Protein AF-A0A7K1EZ91-F1 (afdb_monomer)

Solvent-accessible surface area (backbone atoms only — not comparable to full-atom values): 9394 Å² total; per-residue (Å²): 130,84,80,76,49,51,68,55,44,26,51,48,21,54,74,70,72,42,84,67,70,46,61,84,44,75,70,50,48,49,50,52,58,22,63,67,41,51,75,70,77,60,71,46,48,72,48,92,69,78,52,45,63,21,48,22,42,26,52,49,38,48,53,39,29,35,74,68,34,72,31,75,74,75,75,18,60,35,41,71,48,36,29,51,26,44,26,52,50,24,56,75,73,72,48,84,66,78,31,52,46,35,69,72,51,44,54,52,49,59,60,48,48,78,73,52,81,82,48,57,57,60,60,54,51,50,52,51,53,53,67,69,53,64,76,86,58,71,92,57,84,80,80,80,75,84,70,59,94,61,99,61,79,74,85,81,84,131

Structure (mmCIF, N/CA/C/O backbone):
data_AF-A0A7K1EZ91-F1
#
_entry.id   AF-A0A7K1EZ91-F1
#
loop_
_atom_site.group_PDB
_atom_site.id
_atom_site.type_symbol
_atom_site.label_atom_id
_atom_site.label_alt_id
_atom_site.label_comp_id
_atom_site.label_asym_id
_atom_site.label_entity_id
_atom_site.label_seq_id
_atom_site.pdbx_PDB_ins_code
_atom_site.Cartn_x
_atom_site.Cartn_y
_atom_site.Cartn_z
_atom_site.occupancy
_atom_site.B_iso_or_equiv
_atom_site.auth_seq_id
_atom_site.auth_comp_id
_atom_site.auth_asym_id
_atom_site.auth_atom_id
_atom_site.pdbx_PDB_model_num
ATOM 1 N N . MET A 1 1 ? 9.173 16.761 -20.485 1.00 40.03 1 MET A N 1
ATOM 2 C CA . MET A 1 1 ? 9.371 15.405 -19.932 1.00 40.03 1 MET A CA 1
ATOM 3 C C . MET A 1 1 ? 10.860 15.152 -19.961 1.00 40.03 1 MET A C 1
ATOM 5 O O . MET A 1 1 ? 11.440 15.304 -21.023 1.00 40.03 1 MET A O 1
ATOM 9 N N . LYS A 1 2 ? 11.495 14.934 -18.808 1.00 48.22 2 LYS A N 1
ATOM 10 C CA . LYS A 1 2 ? 12.929 14.639 -18.753 1.00 48.22 2 LYS A CA 1
ATOM 11 C C . LYS A 1 2 ? 13.079 13.191 -19.218 1.00 48.22 2 LYS A C 1
ATOM 13 O O . LYS A 1 2 ? 12.519 12.312 -18.570 1.00 48.22 2 LYS A O 1
ATOM 18 N N . GLU A 1 3 ? 13.693 12.972 -20.375 1.00 56.09 3 GLU A N 1
ATOM 19 C CA . GLU A 1 3 ? 14.023 11.621 -20.829 1.00 56.09 3 GLU A CA 1
ATOM 20 C C . GLU A 1 3 ? 14.981 11.024 -19.790 1.00 56.09 3 GLU A C 1
ATOM 22 O O . GLU A 1 3 ? 16.012 11.625 -19.487 1.00 56.09 3 GLU A O 1
ATOM 27 N N . LEU A 1 4 ? 14.573 9.928 -19.143 1.00 66.25 4 LEU A N 1
ATOM 28 C CA . LEU A 1 4 ? 15.418 9.199 -18.196 1.00 66.25 4 LEU A CA 1
ATOM 29 C C . LEU A 1 4 ? 16.626 8.671 -18.973 1.00 66.25 4 LEU A C 1
ATOM 31 O O . LEU A 1 4 ? 16.445 8.051 -20.022 1.00 66.25 4 LEU A O 1
ATOM 35 N N . SER A 1 5 ? 17.839 8.926 -18.481 1.00 76.69 5 SER A N 1
ATOM 36 C CA . SER A 1 5 ? 19.054 8.425 -19.135 1.00 76.69 5 SER A CA 1
ATOM 37 C C . SER A 1 5 ? 19.071 6.892 -19.130 1.00 76.69 5 SER A C 1
ATOM 39 O O . SER A 1 5 ? 18.524 6.256 -18.226 1.00 76.69 5 SER A O 1
ATOM 41 N N . GLU A 1 6 ? 19.747 6.279 -20.101 1.00 72.00 6 GLU A N 1
ATOM 42 C CA . GLU A 1 6 ? 19.933 4.824 -20.163 1.00 72.00 6 GLU A CA 1
ATOM 43 C C . GLU A 1 6 ? 20.545 4.273 -18.860 1.00 72.00 6 GLU A C 1
ATOM 45 O O . GLU A 1 6 ? 20.140 3.222 -18.363 1.00 72.00 6 GLU A O 1
ATOM 50 N N . GLU A 1 7 ? 21.459 5.024 -18.242 1.00 75.00 7 GLU A N 1
ATOM 51 C CA . GLU A 1 7 ? 22.064 4.690 -16.947 1.00 75.00 7 GLU A CA 1
ATOM 52 C C . GLU A 1 7 ? 21.048 4.706 -15.793 1.00 75.00 7 GLU A C 1
ATOM 54 O O . GLU A 1 7 ? 21.096 3.851 -14.901 1.00 75.00 7 GLU A O 1
ATOM 59 N N . GLU A 1 8 ? 20.089 5.635 -15.821 1.00 76.62 8 GLU A N 1
ATOM 60 C CA . GLU A 1 8 ? 19.012 5.719 -14.829 1.00 76.62 8 GLU A CA 1
ATOM 61 C C . GLU A 1 8 ? 18.031 4.554 -14.998 1.00 76.62 8 GLU A C 1
ATOM 63 O O . GLU A 1 8 ? 17.611 3.948 -14.011 1.00 76.62 8 GLU A O 1
ATOM 68 N N . ILE A 1 9 ? 17.722 4.181 -16.246 1.00 76.38 9 ILE A N 1
ATOM 69 C CA . ILE A 1 9 ? 16.867 3.031 -16.565 1.00 76.38 9 ILE A CA 1
ATOM 70 C C . ILE A 1 9 ? 17.534 1.733 -16.108 1.00 76.38 9 ILE A C 1
ATOM 72 O O . ILE A 1 9 ? 16.879 0.902 -15.476 1.00 76.38 9 ILE A O 1
ATOM 76 N N . ARG A 1 10 ? 18.839 1.564 -16.361 1.00 76.56 10 ARG A N 1
ATOM 77 C CA . ARG A 1 10 ? 19.592 0.383 -15.913 1.00 76.56 10 ARG A CA 1
ATOM 78 C C . ARG A 1 10 ? 19.641 0.286 -14.391 1.00 76.56 10 ARG A C 1
ATOM 80 O O . ARG A 1 10 ? 19.361 -0.779 -13.845 1.00 76.56 10 ARG A O 1
ATOM 87 N N . SER A 1 11 ? 19.922 1.396 -13.711 1.00 78.81 11 SER A N 1
ATOM 88 C CA . SER A 1 11 ? 19.953 1.453 -12.243 1.00 78.81 11 SER A CA 1
ATOM 89 C C . SER A 1 11 ? 18.583 1.137 -11.636 1.00 78.81 11 SER A C 1
ATOM 91 O O . SER A 1 11 ? 18.482 0.405 -10.650 1.00 78.81 11 SER A O 1
ATOM 93 N N . PHE A 1 12 ? 17.508 1.633 -12.252 1.00 79.44 12 PHE A N 1
ATOM 94 C CA . PHE A 1 12 ? 16.141 1.335 -11.840 1.00 79.44 12 PHE A CA 1
ATOM 95 C C . PHE A 1 12 ? 15.780 -0.138 -12.061 1.00 79.44 12 PHE A C 1
ATOM 97 O O . PHE A 1 12 ? 15.257 -0.786 -11.155 1.00 79.44 12 PHE A O 1
ATOM 104 N N . GLN A 1 13 ? 16.097 -0.686 -13.238 1.00 80.88 13 GLN A N 1
ATOM 105 C CA . GLN A 1 13 ? 15.883 -2.101 -13.544 1.00 80.88 13 GLN A CA 1
ATOM 106 C C . GLN A 1 13 ? 16.628 -2.993 -12.546 1.00 80.88 13 GLN A C 1
ATOM 108 O O . GLN A 1 13 ? 16.021 -3.902 -11.986 1.00 80.88 13 GLN A O 1
ATOM 113 N N . GLN A 1 14 ? 17.891 -2.680 -12.243 1.00 79.25 14 GLN A N 1
ATOM 114 C CA . GLN A 1 14 ? 18.696 -3.411 -11.265 1.00 79.25 14 GLN A CA 1
ATOM 115 C C . GLN A 1 14 ? 18.090 -3.340 -9.857 1.00 79.25 14 GLN A C 1
ATOM 117 O O . GLN A 1 14 ? 17.938 -4.368 -9.201 1.00 79.25 14 GLN A O 1
ATOM 122 N N . SER A 1 15 ? 17.690 -2.145 -9.412 1.00 75.69 15 SER A N 1
ATOM 123 C CA . SER A 1 15 ? 17.063 -1.921 -8.101 1.00 75.69 15 SER A CA 1
ATOM 124 C C . SER A 1 15 ? 15.748 -2.690 -7.936 1.00 75.69 15 SER A C 1
ATOM 126 O O . SER A 1 15 ? 15.463 -3.245 -6.877 1.00 75.69 15 SER A O 1
ATOM 128 N N . ARG A 1 16 ? 14.951 -2.773 -9.006 1.00 73.81 16 ARG A N 1
ATOM 129 C CA . ARG A 1 16 ? 13.655 -3.466 -9.012 1.00 73.81 16 ARG A CA 1
ATOM 130 C C . ARG A 1 16 ? 13.753 -4.95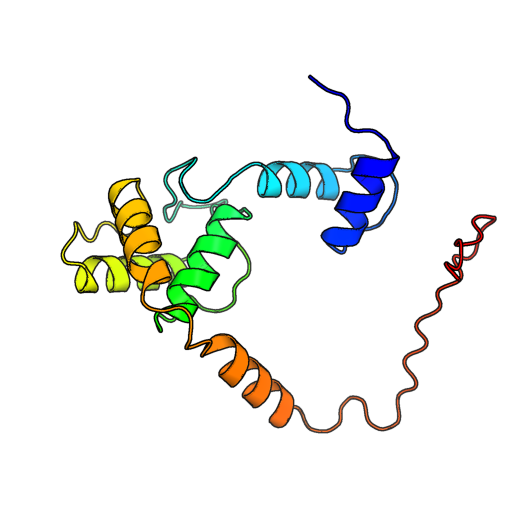9 -9.335 1.00 73.81 16 ARG A C 1
ATOM 132 O O . ARG A 1 16 ? 12.719 -5.618 -9.396 1.00 73.81 16 ARG A O 1
ATOM 139 N N . GLY A 1 17 ? 14.958 -5.494 -9.554 1.00 74.56 17 GLY A N 1
ATOM 140 C CA . GLY A 1 17 ? 15.166 -6.894 -9.940 1.00 74.56 17 GLY A CA 1
ATOM 141 C C . GLY A 1 17 ? 14.613 -7.241 -11.327 1.00 74.56 17 GLY A C 1
ATOM 142 O O . GLY A 1 17 ? 14.291 -8.396 -11.598 1.00 74.56 17 GLY A O 1
ATOM 143 N N . LEU A 1 18 ? 14.462 -6.240 -12.197 1.00 79.12 18 LEU A N 1
ATOM 144 C CA . LEU A 1 18 ? 14.058 -6.409 -13.587 1.00 79.12 18 LEU A CA 1
ATOM 145 C C . LEU A 1 18 ? 15.275 -6.693 -14.466 1.00 79.12 18 LEU A C 1
ATOM 147 O O . LEU A 1 18 ? 16.411 -6.369 -14.124 1.00 79.12 18 LEU A O 1
ATOM 151 N N . THR A 1 19 ? 15.028 -7.244 -15.653 1.00 73.94 19 THR A N 1
ATOM 152 C CA . THR A 1 19 ? 16.076 -7.419 -16.660 1.00 73.94 19 THR A CA 1
ATOM 153 C C . THR A 1 19 ? 16.677 -6.063 -17.034 1.00 73.94 19 THR A C 1
ATOM 155 O O . THR A 1 19 ? 15.982 -5.196 -17.571 1.00 73.94 19 THR A O 1
ATOM 158 N N . VAL A 1 20 ? 17.971 -5.894 -16.748 1.00 80.19 20 VAL A N 1
ATOM 159 C CA . VAL A 1 20 ? 18.741 -4.670 -17.007 1.00 80.19 20 VAL A CA 1
ATOM 160 C C . VAL A 1 20 ? 19.063 -4.585 -18.499 1.00 80.19 20 VAL A C 1
ATOM 162 O O . VAL A 1 20 ? 20.122 -5.004 -18.954 1.00 80.19 20 VAL A O 1
ATOM 165 N N . THR A 1 21 ? 18.104 -4.099 -19.278 1.00 76.62 21 THR A N 1
ATOM 166 C CA . THR A 1 21 ? 18.220 -3.938 -20.735 1.00 76.62 21 THR A CA 1
ATOM 167 C C . THR A 1 21 ? 18.626 -2.521 -21.137 1.00 76.62 21 THR A C 1
ATOM 169 O O . THR A 1 21 ? 19.024 -2.309 -22.276 1.00 76.62 21 THR A O 1
ATOM 172 N N . GLY A 1 22 ? 18.486 -1.537 -20.238 1.00 73.75 22 GLY A N 1
ATOM 173 C CA . GLY A 1 22 ? 18.635 -0.111 -20.559 1.00 73.75 22 GLY A CA 1
ATOM 174 C C . GLY A 1 22 ? 17.500 0.461 -21.414 1.00 73.75 22 GLY A C 1
ATOM 175 O O . GLY A 1 22 ? 17.479 1.654 -21.682 1.00 73.75 22 GLY A O 1
ATOM 176 N N . SER A 1 23 ? 16.524 -0.366 -21.798 1.00 76.44 23 SER A N 1
ATOM 177 C CA . SER A 1 23 ? 15.358 0.026 -22.591 1.00 76.44 23 SER A CA 1
ATOM 178 C C . SER A 1 23 ? 14.077 -0.040 -21.759 1.00 76.44 23 SER A C 1
ATOM 180 O O . SER A 1 23 ? 13.938 -0.881 -20.868 1.00 76.44 23 SER A O 1
ATOM 182 N N . ILE A 1 24 ? 13.114 0.835 -22.055 1.00 78.06 24 ILE A N 1
ATOM 183 C CA . ILE A 1 24 ? 11.807 0.855 -21.387 1.00 78.06 24 ILE A CA 1
ATOM 184 C C . ILE A 1 24 ? 10.873 -0.141 -22.095 1.00 78.06 24 ILE A C 1
ATOM 186 O O . ILE A 1 24 ? 10.169 0.214 -23.034 1.00 78.06 24 ILE A O 1
ATOM 190 N N . ASN A 1 25 ? 10.878 -1.397 -21.645 1.00 81.31 25 ASN A N 1
ATOM 191 C CA . ASN A 1 25 ? 9.908 -2.422 -22.068 1.00 81.31 25 ASN A CA 1
ATOM 192 C C . ASN A 1 25 ? 8.607 -2.320 -21.249 1.00 81.31 25 ASN A C 1
ATOM 194 O O . ASN A 1 25 ? 8.604 -1.657 -20.216 1.00 81.31 25 ASN A O 1
ATOM 198 N N . ASP A 1 26 ? 7.539 -3.044 -21.609 1.00 78.62 26 ASP A N 1
ATOM 199 C CA . ASP A 1 26 ? 6.250 -3.023 -20.879 1.00 78.62 26 ASP A CA 1
ATOM 200 C C . ASP A 1 26 ? 6.394 -3.280 -19.369 1.00 78.62 26 ASP A C 1
ATOM 202 O O . ASP A 1 26 ? 5.764 -2.624 -18.539 1.00 78.62 26 ASP A O 1
ATOM 206 N N . VAL A 1 27 ? 7.280 -4.207 -18.993 1.00 77.44 27 VAL A N 1
ATOM 207 C CA . VAL A 1 27 ? 7.578 -4.528 -17.588 1.00 77.44 27 VAL A CA 1
ATOM 208 C C . VAL A 1 27 ? 8.278 -3.357 -16.887 1.00 77.44 27 VAL A C 1
ATOM 210 O O . VAL A 1 27 ? 7.967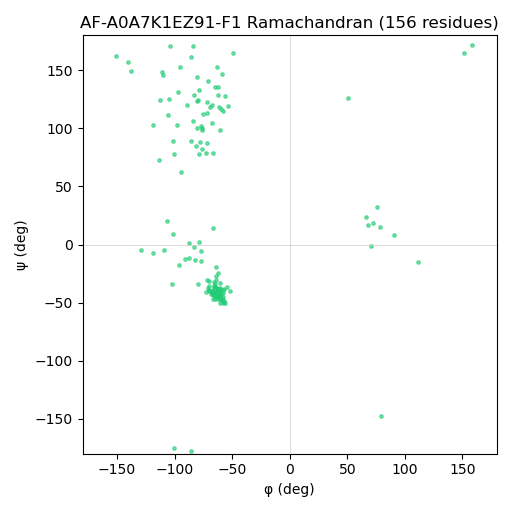 -3.037 -15.742 1.00 77.44 27 VAL A O 1
ATOM 213 N N . THR A 1 28 ? 9.213 -2.695 -17.571 1.00 77.50 28 THR A N 1
ATOM 214 C CA . THR A 1 28 ? 9.950 -1.541 -17.037 1.00 77.50 28 THR A CA 1
ATOM 215 C C . THR A 1 28 ? 9.070 -0.296 -16.973 1.00 77.50 28 THR A C 1
ATOM 217 O O . THR A 1 28 ? 9.104 0.406 -15.968 1.00 77.50 28 THR A O 1
ATOM 220 N N . ALA A 1 29 ? 8.247 -0.051 -17.995 1.00 78.12 29 ALA A N 1
ATOM 221 C CA . ALA A 1 29 ? 7.276 1.037 -18.041 1.00 78.12 29 ALA A CA 1
ATOM 222 C C . ALA A 1 29 ? 6.282 0.927 -16.884 1.00 78.12 29 ALA A C 1
ATOM 224 O O . ALA A 1 29 ? 6.076 1.886 -16.143 1.00 78.12 29 ALA A O 1
ATOM 225 N N . ARG A 1 30 ? 5.742 -0.277 -16.670 1.00 78.25 30 ARG A N 1
ATOM 226 C CA . ARG A 1 30 ? 4.863 -0.569 -15.543 1.00 78.25 30 ARG A CA 1
ATOM 227 C C . ARG A 1 30 ? 5.546 -0.324 -14.202 1.00 78.25 30 ARG A C 1
ATOM 229 O O . ARG A 1 30 ? 4.967 0.331 -13.345 1.00 78.25 30 ARG A O 1
ATOM 236 N N . ALA A 1 31 ? 6.766 -0.823 -14.018 1.00 74.94 31 ALA A N 1
ATOM 237 C CA . ALA A 1 31 ? 7.484 -0.632 -12.764 1.00 74.94 31 ALA A CA 1
ATOM 238 C C . ALA A 1 31 ? 7.801 0.849 -12.499 1.00 74.94 31 ALA A C 1
ATOM 240 O O . ALA A 1 31 ? 7.711 1.290 -11.357 1.00 74.94 31 ALA A O 1
ATOM 241 N N . LEU A 1 32 ? 8.136 1.621 -13.538 1.00 79.88 32 LEU A N 1
ATOM 242 C CA . LEU A 1 32 ? 8.322 3.072 -13.446 1.00 79.88 32 LEU A CA 1
ATOM 243 C C . LEU A 1 32 ? 7.021 3.783 -13.056 1.00 79.88 32 LEU A C 1
ATOM 245 O O . LEU A 1 32 ? 7.043 4.689 -12.225 1.00 79.88 32 LEU A O 1
ATOM 249 N N . GLU A 1 33 ? 5.890 3.363 -13.624 1.00 79.06 33 GLU A N 1
ATOM 250 C CA . GLU A 1 33 ? 4.574 3.886 -13.256 1.00 79.06 33 GLU A CA 1
ATOM 251 C C . GLU A 1 33 ? 4.220 3.541 -11.803 1.00 79.06 33 GLU A C 1
ATOM 253 O O . GLU A 1 33 ? 3.776 4.408 -11.055 1.00 79.06 33 GLU A O 1
ATOM 258 N N . GLU A 1 34 ? 4.485 2.307 -11.372 1.00 78.44 34 GLU A N 1
ATOM 259 C CA . GLU A 1 34 ? 4.284 1.835 -9.998 1.00 78.44 34 GLU A CA 1
ATOM 260 C C . GLU A 1 34 ? 5.169 2.598 -8.993 1.00 78.44 34 GLU A C 1
ATOM 262 O O . GLU A 1 34 ? 4.691 2.950 -7.913 1.00 78.44 34 GLU A O 1
ATOM 267 N N . ALA A 1 35 ? 6.409 2.930 -9.371 1.00 78.50 35 ALA A N 1
ATOM 268 C CA . ALA A 1 35 ? 7.359 3.691 -8.553 1.00 78.50 35 ALA A CA 1
ATOM 269 C C . ALA A 1 35 ? 7.066 5.200 -8.504 1.00 78.50 35 ALA A C 1
ATOM 271 O O . ALA A 1 35 ? 7.616 5.920 -7.666 1.00 78.50 35 ALA A O 1
ATOM 272 N N . ARG A 1 36 ? 6.206 5.702 -9.398 1.00 79.62 36 ARG A N 1
ATOM 273 C CA . ARG A 1 36 ? 5.829 7.119 -9.433 1.00 79.62 36 ARG A CA 1
ATOM 274 C C . ARG A 1 36 ? 4.960 7.513 -8.243 1.00 79.62 36 ARG A C 1
ATOM 276 O O . ARG A 1 36 ? 5.016 8.663 -7.817 1.00 79.62 36 ARG A O 1
ATOM 283 N N . TRP A 1 37 ? 4.149 6.589 -7.734 1.00 78.62 37 TRP A N 1
ATOM 284 C CA . TRP A 1 37 ? 3.157 6.875 -6.703 1.00 78.62 37 TRP A CA 1
ATOM 285 C C . TRP A 1 37 ? 3.749 6.701 -5.309 1.00 78.62 37 TRP A C 1
ATOM 287 O O . TRP A 1 37 ? 4.166 5.606 -4.932 1.00 78.62 37 TRP A O 1
ATOM 297 N N . LYS A 1 38 ? 3.752 7.777 -4.515 1.00 80.62 38 LYS A N 1
ATOM 298 C CA . LYS A 1 38 ? 4.090 7.713 -3.090 1.00 80.62 38 LYS A CA 1
ATOM 299 C C . LYS A 1 38 ? 2.825 7.596 -2.252 1.00 80.62 38 LYS A C 1
ATOM 301 O O . LYS A 1 38 ? 1.755 8.077 -2.624 1.00 80.62 38 LYS A O 1
ATOM 306 N N . LEU A 1 39 ? 2.952 6.979 -1.076 1.00 80.19 39 LEU A N 1
ATOM 307 C CA . LEU A 1 39 ? 1.840 6.877 -0.134 1.00 80.19 39 LEU A CA 1
ATOM 308 C C . LEU A 1 39 ? 1.322 8.278 0.231 1.00 80.19 39 LEU A C 1
ATOM 310 O O . LEU A 1 39 ? 2.030 9.052 0.875 1.00 80.19 39 LEU A O 1
ATOM 314 N N . GLY A 1 40 ? 0.078 8.568 -0.156 1.00 80.12 40 GLY A N 1
ATOM 315 C CA . GLY A 1 40 ? -0.565 9.872 0.024 1.00 80.12 40 GLY A CA 1
ATOM 316 C C . GLY A 1 40 ? -0.815 10.656 -1.267 1.00 80.12 40 GLY A C 1
ATOM 317 O O . GLY A 1 40 ? -1.633 11.569 -1.232 1.00 80.12 40 GLY A O 1
ATOM 318 N N . ASP A 1 41 ? -0.198 10.284 -2.396 1.00 82.19 41 ASP A N 1
ATOM 319 C CA . ASP A 1 41 ? -0.443 10.947 -3.691 1.00 82.19 41 ASP A CA 1
ATOM 320 C C . ASP A 1 41 ? -1.828 10.617 -4.265 1.00 82.19 41 ASP A C 1
ATOM 322 O O . ASP A 1 41 ? -2.429 11.425 -4.973 1.00 82.19 41 ASP A O 1
ATOM 326 N N . ARG A 1 42 ? -2.349 9.422 -3.964 1.00 86.06 42 ARG A N 1
ATOM 327 C CA . ARG A 1 42 ? -3.675 8.963 -4.393 1.00 86.06 42 ARG A CA 1
ATOM 328 C C . ARG A 1 42 ? -4.380 8.189 -3.286 1.00 86.06 42 ARG A C 1
ATOM 330 O O . ARG A 1 42 ? -3.744 7.635 -2.391 1.00 86.06 42 ARG A O 1
ATOM 337 N N . SER A 1 43 ? -5.708 8.143 -3.368 1.00 86.88 43 SER A N 1
ATOM 338 C CA . SER A 1 43 ? -6.518 7.336 -2.454 1.00 86.88 43 SER A CA 1
ATOM 339 C C . SER A 1 43 ? -6.502 5.875 -2.895 1.00 86.88 43 SER A C 1
ATOM 341 O O . SER A 1 43 ? -6.874 5.584 -4.030 1.00 86.88 43 SER A O 1
ATOM 343 N N . LEU A 1 44 ? -6.099 4.969 -2.003 1.00 88.50 44 LEU A N 1
ATOM 344 C CA . LEU A 1 44 ? -6.018 3.532 -2.295 1.00 88.50 44 LEU A CA 1
ATOM 345 C C . LEU A 1 44 ? -7.268 2.820 -1.797 1.00 88.50 44 LEU A C 1
ATOM 347 O O . LEU A 1 44 ? -7.668 3.017 -0.653 1.00 88.50 44 LEU A O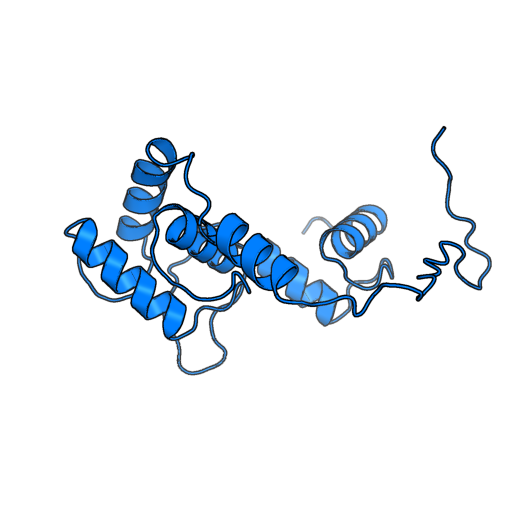 1
ATOM 351 N N . TYR A 1 45 ? -7.882 1.991 -2.628 1.00 87.69 45 TYR A N 1
ATOM 352 C CA . TYR A 1 45 ? -9.084 1.244 -2.270 1.00 87.69 45 TYR A CA 1
ATOM 353 C C . TYR A 1 45 ? -9.151 -0.072 -3.039 1.00 87.69 45 TYR A C 1
ATOM 355 O O . TYR A 1 45 ? -8.476 -0.263 -4.053 1.00 87.69 45 TYR A O 1
ATOM 363 N N . LEU A 1 46 ? -9.982 -0.985 -2.540 1.00 88.44 46 LEU A N 1
ATOM 364 C CA . LEU A 1 46 ? -10.273 -2.239 -3.219 1.00 88.44 46 LEU A CA 1
ATOM 365 C C . LEU A 1 46 ? -11.143 -1.947 -4.449 1.00 88.44 46 LEU A C 1
ATOM 367 O O . LEU A 1 46 ? -12.285 -1.519 -4.306 1.00 88.44 46 LEU A O 1
ATOM 371 N N . GLN A 1 47 ? -10.596 -2.166 -5.645 1.00 82.31 47 GLN A N 1
ATOM 372 C CA . GLN A 1 47 ? -11.306 -2.014 -6.918 1.00 82.31 47 GLN A CA 1
ATOM 373 C C . GLN A 1 47 ? -11.538 -3.379 -7.581 1.00 82.31 47 GLN A C 1
ATOM 375 O O . GLN A 1 47 ? -10.689 -4.273 -7.508 1.00 82.31 47 GLN A O 1
ATOM 380 N N . GLU A 1 48 ? -12.666 -3.526 -8.280 1.00 74.44 48 GLU A N 1
ATOM 381 C CA . GLU A 1 48 ? -13.000 -4.700 -9.092 1.00 74.44 48 GLU A CA 1
ATOM 382 C C . GLU A 1 48 ? -12.154 -4.744 -10.375 1.00 74.44 48 GLU A C 1
ATOM 384 O O . GLU A 1 48 ? -12.620 -4.379 -11.440 1.00 74.44 48 GLU A O 1
ATOM 389 N N . ARG A 1 49 ? -10.897 -5.191 -10.245 1.00 79.19 49 ARG A N 1
ATOM 390 C CA . ARG A 1 49 ? -9.934 -5.566 -11.305 1.00 79.19 49 ARG A CA 1
ATOM 391 C C . ARG A 1 49 ? -9.712 -4.551 -12.464 1.00 79.19 49 ARG A C 1
ATOM 393 O O . ARG A 1 49 ? -10.616 -4.261 -13.236 1.00 79.19 49 ARG A O 1
ATOM 400 N N . PRO A 1 50 ? -8.458 -4.152 -12.744 1.00 74.75 50 PRO A N 1
ATOM 401 C CA . PRO A 1 50 ? -7.235 -4.565 -12.066 1.00 74.75 50 PRO A CA 1
ATOM 402 C C . PRO A 1 50 ? -7.149 -3.965 -10.657 1.00 74.75 50 PRO A C 1
ATOM 404 O O . PRO A 1 50 ? -7.533 -2.824 -10.431 1.00 74.75 50 PRO A O 1
ATOM 407 N N . PHE A 1 51 ? -6.654 -4.756 -9.701 1.00 84.25 51 PHE A N 1
ATOM 408 C CA . PHE A 1 51 ? -6.362 -4.250 -8.359 1.00 84.25 51 PHE A CA 1
ATOM 409 C C . PHE A 1 51 ? -5.343 -3.113 -8.442 1.00 84.25 51 PHE A C 1
ATOM 411 O O . PHE A 1 51 ? -4.440 -3.161 -9.283 1.00 84.25 51 PHE A O 1
ATOM 418 N N . MET A 1 52 ? -5.456 -2.131 -7.546 1.00 85.06 52 MET A N 1
ATOM 419 C CA . MET A 1 52 ? -4.463 -1.066 -7.445 1.00 85.06 52 MET A CA 1
ATOM 420 C C . MET A 1 52 ? -3.105 -1.647 -7.068 1.00 85.06 52 MET A C 1
ATOM 422 O O . MET A 1 52 ? -3.011 -2.514 -6.197 1.00 85.06 52 MET A O 1
ATOM 426 N N . ARG A 1 53 ? -2.057 -1.180 -7.745 1.00 86.00 53 ARG A N 1
ATOM 427 C CA . ARG A 1 53 ? -0.681 -1.620 -7.519 1.00 86.00 53 ARG A CA 1
ATOM 428 C C . ARG A 1 53 ? 0.277 -0.446 -7.539 1.00 86.00 53 ARG A C 1
ATOM 430 O O . ARG A 1 53 ? 0.022 0.536 -8.243 1.00 86.00 53 ARG A O 1
ATOM 437 N N . GLY A 1 54 ? 1.350 -0.552 -6.769 1.00 85.88 54 GLY A N 1
ATOM 438 C CA . GLY A 1 54 ? 2.382 0.476 -6.699 1.00 85.88 54 GLY A CA 1
ATOM 439 C C . GLY A 1 54 ? 3.208 0.420 -5.423 1.00 85.88 54 GLY A C 1
ATOM 440 O O . GLY A 1 54 ? 2.892 -0.307 -4.475 1.00 85.88 54 GLY A O 1
ATOM 441 N N . ASP A 1 55 ? 4.262 1.231 -5.395 1.00 84.75 55 ASP A N 1
ATOM 442 C CA . ASP A 1 55 ? 5.103 1.412 -4.210 1.00 84.75 55 ASP A CA 1
ATOM 443 C C . ASP A 1 55 ? 4.332 2.044 -3.046 1.00 84.75 55 ASP A C 1
ATOM 445 O O . ASP A 1 55 ? 4.632 1.788 -1.882 1.00 84.75 55 ASP A O 1
ATOM 449 N N . ASP A 1 56 ? 3.290 2.817 -3.340 1.00 87.44 56 ASP A N 1
ATOM 450 C CA . ASP A 1 56 ? 2.361 3.348 -2.351 1.00 87.44 56 ASP A CA 1
ATOM 451 C C . ASP A 1 56 ? 1.583 2.251 -1.612 1.00 87.44 56 ASP A C 1
ATOM 453 O O . ASP A 1 56 ? 1.451 2.310 -0.387 1.00 87.44 56 ASP A O 1
ATOM 457 N N . VAL A 1 57 ? 1.120 1.222 -2.325 1.00 89.88 57 VAL A N 1
ATOM 458 C CA . VAL A 1 57 ? 0.462 0.058 -1.720 1.00 89.88 57 VAL A CA 1
ATOM 459 C C . VAL A 1 57 ? 1.461 -0.768 -0.914 1.00 89.88 57 VAL A C 1
ATOM 461 O O . VAL A 1 57 ? 1.151 -1.162 0.209 1.00 89.88 57 VAL A O 1
ATOM 464 N N . ALA A 1 58 ? 2.670 -0.989 -1.437 1.00 87.38 58 ALA A N 1
ATOM 465 C CA . ALA A 1 58 ? 3.711 -1.714 -0.710 1.00 87.38 58 ALA A CA 1
ATOM 466 C C . ALA A 1 58 ? 4.097 -0.977 0.584 1.00 87.38 58 ALA A C 1
ATOM 468 O O . ALA A 1 58 ? 4.183 -1.582 1.651 1.00 87.38 58 ALA A O 1
ATOM 469 N N . ALA A 1 59 ? 4.237 0.350 0.528 1.00 87.62 59 ALA A N 1
ATOM 470 C CA . ALA A 1 59 ? 4.488 1.177 1.702 1.00 87.62 59 ALA A CA 1
ATOM 471 C C . ALA A 1 59 ? 3.332 1.114 2.711 1.00 87.62 59 ALA A C 1
ATOM 473 O O . ALA A 1 59 ? 3.578 1.059 3.914 1.00 87.62 59 ALA A O 1
ATOM 474 N N . LEU A 1 60 ? 2.079 1.103 2.249 1.00 88.31 60 LEU A N 1
ATOM 475 C CA . LEU A 1 60 ? 0.916 0.909 3.115 1.00 88.31 60 LEU A CA 1
ATOM 476 C C . LEU A 1 60 ? 0.968 -0.452 3.823 1.00 88.31 60 LEU A C 1
ATOM 478 O O . LEU A 1 60 ? 0.824 -0.507 5.042 1.00 88.31 60 LEU A O 1
ATOM 482 N N . GLN A 1 61 ? 1.191 -1.529 3.070 1.00 89.94 61 GLN A N 1
ATOM 483 C CA . GLN A 1 61 ? 1.262 -2.897 3.587 1.00 89.94 61 GLN A CA 1
ATOM 484 C C . GLN A 1 61 ? 2.396 -3.062 4.608 1.00 89.94 61 GLN A C 1
ATOM 486 O O . GLN A 1 61 ? 2.166 -3.600 5.692 1.00 89.94 61 GLN A O 1
ATOM 491 N N . SER A 1 62 ? 3.592 -2.539 4.318 1.00 86.94 62 SER A N 1
ATOM 492 C CA . SER A 1 62 ? 4.715 -2.546 5.265 1.00 86.94 62 SER A CA 1
ATOM 493 C C . SER A 1 62 ? 4.332 -1.878 6.579 1.00 86.94 62 SER A C 1
ATOM 495 O O . SER A 1 62 ? 4.441 -2.501 7.630 1.00 86.94 62 SER A O 1
ATOM 497 N N . ARG A 1 63 ? 3.764 -0.668 6.520 1.00 86.31 63 ARG A N 1
ATOM 498 C CA . ARG A 1 63 ? 3.384 0.087 7.722 1.00 86.31 63 ARG A CA 1
ATOM 499 C C . ARG A 1 63 ? 2.282 -0.592 8.523 1.00 86.31 63 ARG A C 1
ATOM 501 O O . ARG A 1 63 ? 2.335 -0.612 9.747 1.00 86.31 63 ARG A O 1
ATOM 508 N N . LEU A 1 64 ? 1.271 -1.137 7.847 1.00 86.38 64 LEU A N 1
ATOM 509 C CA . LEU A 1 64 ? 0.216 -1.913 8.501 1.00 86.38 64 LEU A CA 1
ATOM 510 C C . LEU A 1 64 ? 0.812 -3.121 9.226 1.00 86.38 64 LEU A C 1
ATOM 512 O O . LEU A 1 64 ? 0.477 -3.362 10.383 1.00 86.38 64 LEU A O 1
ATOM 516 N N . THR A 1 65 ? 1.756 -3.809 8.586 1.00 85.69 65 THR A N 1
ATOM 517 C CA . THR A 1 65 ? 2.434 -4.963 9.178 1.00 85.69 65 THR A CA 1
ATOM 518 C C . THR A 1 65 ? 3.320 -4.572 10.360 1.00 85.69 65 THR A C 1
ATOM 520 O O . THR A 1 65 ? 3.316 -5.268 11.370 1.00 85.69 65 THR A O 1
ATOM 523 N N . GLU A 1 66 ? 4.036 -3.447 10.289 1.00 82.69 66 GLU A N 1
ATOM 524 C CA . GLU A 1 66 ? 4.817 -2.891 11.410 1.00 82.69 66 GLU A CA 1
ATOM 525 C C . GLU A 1 66 ? 3.938 -2.557 12.626 1.00 82.69 66 GLU A C 1
ATOM 527 O O . GLU A 1 66 ? 4.349 -2.723 13.772 1.00 82.69 66 GLU A O 1
ATOM 532 N N . MET A 1 67 ? 2.694 -2.138 12.391 1.00 79.62 67 MET A N 1
ATOM 533 C CA . MET A 1 67 ? 1.714 -1.888 13.452 1.00 79.62 67 MET A CA 1
ATOM 534 C C . MET A 1 67 ? 0.993 -3.161 13.932 1.00 79.62 67 MET A C 1
ATOM 536 O O . MET A 1 67 ? 0.184 -3.087 14.854 1.00 79.62 67 MET A O 1
ATOM 540 N N . GLY A 1 68 ? 1.286 -4.322 13.338 1.00 82.25 68 GLY A N 1
ATOM 541 C CA . GLY A 1 68 ? 0.718 -5.615 13.725 1.00 82.25 68 GLY A CA 1
ATOM 542 C C . GLY A 1 68 ? -0.575 -6.009 13.006 1.00 82.25 68 GLY A C 1
ATOM 543 O O . GLY A 1 68 ? -1.162 -7.025 13.367 1.00 82.25 68 GLY A O 1
ATOM 544 N N . PHE A 1 69 ? -1.009 -5.261 11.989 1.00 86.25 69 PHE A N 1
ATOM 545 C CA . PHE A 1 69 ? -2.165 -5.632 11.168 1.00 86.25 69 PHE A CA 1
ATOM 546 C C . PHE A 1 69 ? -1.747 -6.619 10.071 1.00 86.25 69 PHE A C 1
ATOM 548 O O . PHE A 1 69 ? -0.811 -6.361 9.308 1.00 86.25 69 PHE A O 1
ATOM 555 N N . ASP A 1 70 ? -2.450 -7.748 9.961 1.00 83.00 70 ASP A N 1
ATOM 556 C CA . ASP A 1 70 ? -2.159 -8.766 8.947 1.00 83.00 70 ASP A CA 1
ATOM 557 C C . ASP A 1 70 ? -2.761 -8.355 7.596 1.00 83.00 70 ASP A C 1
ATOM 559 O O . ASP A 1 70 ? -3.959 -8.482 7.353 1.00 83.00 70 ASP A O 1
ATOM 563 N N . CYS A 1 71 ? -1.914 -7.825 6.713 1.00 84.12 71 CYS A N 1
ATOM 564 C CA . CYS A 1 71 ? -2.280 -7.501 5.333 1.00 84.12 71 CYS A CA 1
ATOM 565 C C . CYS A 1 71 ? -1.795 -8.552 4.320 1.00 84.12 71 CYS A C 1
ATOM 567 O O . CYS A 1 71 ? -1.898 -8.329 3.112 1.00 84.12 71 CYS A O 1
ATOM 569 N N . GLY A 1 72 ? -1.291 -9.697 4.796 1.00 83.25 72 GLY A N 1
ATOM 570 C CA . GLY A 1 72 ? -0.600 -10.691 3.982 1.00 83.25 72 GLY A CA 1
ATOM 571 C C . GLY A 1 72 ? 0.860 -10.329 3.686 1.00 83.25 72 GLY A C 1
ATOM 572 O O . GLY A 1 72 ? 1.563 -9.750 4.514 1.00 83.25 72 GLY A O 1
ATOM 573 N N . ARG A 1 73 ? 1.350 -10.735 2.509 1.00 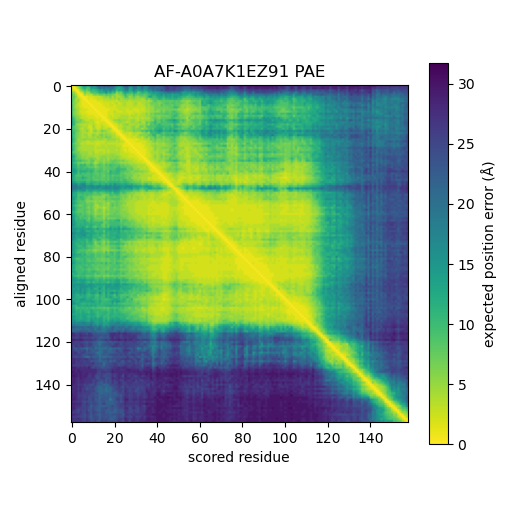83.19 73 ARG A N 1
ATOM 574 C CA . ARG A 1 73 ? 2.706 -10.407 2.049 1.00 83.19 73 ARG A CA 1
ATOM 575 C C . ARG A 1 73 ? 2.723 -8.989 1.481 1.00 83.19 73 ARG A C 1
ATOM 577 O O . ARG A 1 73 ? 1.781 -8.586 0.814 1.00 83.19 73 ARG A O 1
ATOM 584 N N . VAL A 1 74 ? 3.821 -8.266 1.700 1.00 84.88 74 VAL A N 1
ATOM 585 C CA . VAL A 1 74 ? 4.062 -6.973 1.049 1.00 84.88 74 VAL A CA 1
ATOM 586 C C . VAL A 1 74 ? 4.383 -7.224 -0.427 1.00 84.88 74 VAL A C 1
ATOM 588 O O . VAL A 1 74 ? 5.533 -7.437 -0.798 1.00 84.88 74 VAL A O 1
ATOM 591 N N . ASP A 1 75 ? 3.346 -7.296 -1.255 1.00 82.12 75 ASP A N 1
ATOM 592 C CA . ASP A 1 75 ? 3.437 -7.520 -2.703 1.00 82.12 75 ASP A CA 1
ATOM 593 C C . ASP A 1 75 ? 3.085 -6.271 -3.525 1.00 82.12 75 ASP A C 1
ATOM 595 O O . ASP A 1 75 ? 3.233 -6.272 -4.748 1.00 82.12 75 ASP A O 1
ATOM 599 N N . GLY A 1 76 ? 2.654 -5.194 -2.861 1.00 85.94 76 GLY A N 1
ATOM 600 C CA . GLY A 1 76 ? 2.274 -3.947 -3.510 1.00 85.94 76 GLY A CA 1
ATOM 601 C C . GLY A 1 76 ? 0.949 -4.025 -4.264 1.00 85.94 76 GLY A C 1
ATOM 602 O O . GLY A 1 76 ? 0.707 -3.178 -5.120 1.00 85.94 76 GLY A O 1
ATOM 603 N N . ILE A 1 77 ? 0.094 -5.013 -3.975 1.00 88.62 77 ILE A N 1
ATOM 604 C CA . ILE A 1 77 ? -1.229 -5.197 -4.580 1.00 88.62 77 ILE A CA 1
ATOM 605 C C . ILE A 1 77 ? -2.327 -4.968 -3.542 1.00 88.62 77 ILE A C 1
ATOM 607 O O . ILE A 1 77 ? -2.399 -5.632 -2.512 1.00 88.62 77 ILE A O 1
ATOM 611 N N . TYR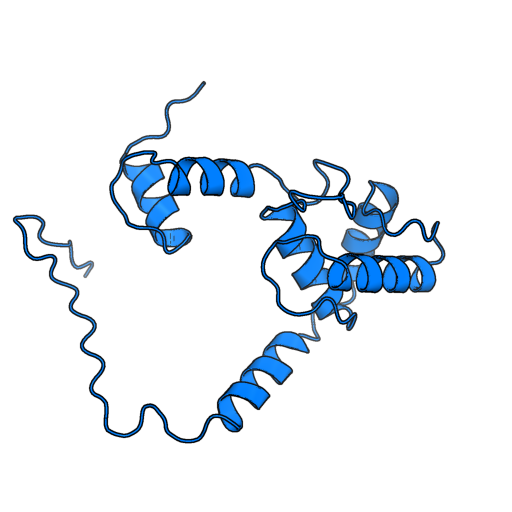 A 1 78 ? -3.246 -4.052 -3.841 1.00 88.44 78 TYR A N 1
ATOM 612 C CA . TYR A 1 78 ? -4.355 -3.729 -2.954 1.00 88.44 78 TYR A CA 1
ATOM 613 C C . TYR A 1 78 ? -5.476 -4.761 -3.126 1.00 88.44 78 TYR A C 1
ATOM 615 O O . TYR A 1 78 ? -6.399 -4.576 -3.921 1.00 88.44 78 TYR A O 1
ATOM 623 N N . GLY A 1 79 ? -5.353 -5.881 -2.415 1.00 89.50 79 GLY A N 1
ATOM 624 C CA . GLY A 1 79 ? -6.345 -6.958 -2.389 1.00 89.50 79 GLY A CA 1
ATOM 625 C C . GLY A 1 79 ? -7.250 -6.930 -1.155 1.00 89.50 79 GLY A C 1
ATOM 626 O O . GLY A 1 79 ? -7.161 -6.041 -0.304 1.00 89.50 79 GLY A O 1
ATOM 627 N N . ASP A 1 80 ? -8.096 -7.952 -1.030 1.00 89.00 80 ASP A N 1
ATOM 628 C CA . ASP A 1 80 ? -9.041 -8.110 0.083 1.00 89.00 80 ASP A CA 1
ATOM 629 C C . ASP A 1 80 ? -8.352 -8.149 1.454 1.00 89.00 80 ASP A C 1
ATOM 631 O O . ASP A 1 80 ? -8.832 -7.529 2.401 1.00 89.00 80 ASP A O 1
ATOM 635 N N . LEU A 1 81 ? -7.188 -8.808 1.551 1.00 88.62 81 LEU A N 1
ATOM 636 C CA . LEU A 1 81 ? -6.386 -8.857 2.782 1.00 88.62 81 LEU A CA 1
ATOM 637 C C . LEU A 1 81 ? -5.913 -7.460 3.202 1.00 88.62 81 LEU A C 1
ATOM 639 O O . LEU A 1 81 ? -6.032 -7.078 4.364 1.00 88.62 81 LEU A O 1
ATOM 643 N N . THR A 1 82 ? -5.431 -6.663 2.245 1.00 90.44 82 THR A N 1
ATOM 644 C CA . THR A 1 82 ? -5.013 -5.281 2.504 1.00 90.44 82 THR A CA 1
ATOM 645 C C . THR A 1 82 ? -6.205 -4.411 2.898 1.00 90.44 82 THR A C 1
ATOM 647 O O . THR A 1 82 ? -6.104 -3.646 3.853 1.00 90.44 82 THR A O 1
ATOM 650 N N . SER A 1 83 ? -7.355 -4.558 2.231 1.00 90.75 83 SER A N 1
ATOM 651 C CA . SER A 1 83 ? -8.580 -3.842 2.613 1.00 90.75 83 SER A CA 1
ATOM 652 C C . SER A 1 83 ? -9.042 -4.208 4.028 1.00 90.75 83 SER A C 1
ATOM 654 O O . SER A 1 83 ? -9.410 -3.323 4.801 1.00 90.75 83 SER A O 1
ATOM 656 N N . GLY A 1 84 ? -8.974 -5.490 4.400 1.00 90.62 84 GLY A N 1
ATOM 657 C CA . GLY A 1 84 ? -9.264 -5.966 5.754 1.00 90.62 84 GLY A CA 1
ATOM 658 C C . GLY A 1 84 ? -8.367 -5.313 6.806 1.00 90.62 84 GLY A C 1
ATOM 659 O O . GLY A 1 84 ? -8.875 -4.728 7.763 1.00 90.62 84 GLY A O 1
ATOM 660 N N . ALA A 1 85 ? -7.051 -5.317 6.576 1.00 90.44 85 ALA A N 1
ATOM 661 C CA . ALA A 1 85 ? -6.079 -4.667 7.456 1.00 90.44 85 ALA A CA 1
ATOM 662 C C . ALA A 1 85 ? -6.316 -3.152 7.583 1.00 90.44 85 ALA A C 1
ATOM 664 O O . ALA A 1 85 ? -6.238 -2.598 8.678 1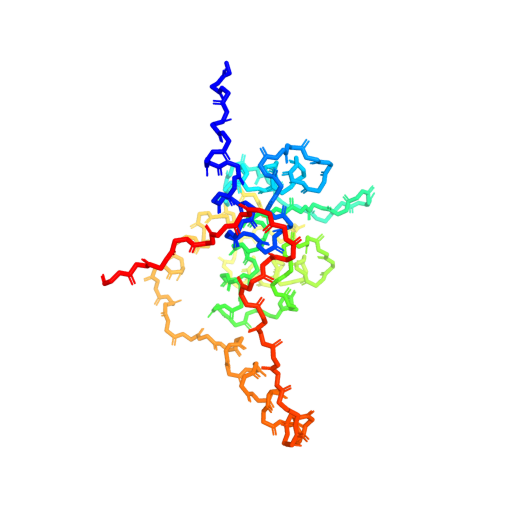.00 90.44 85 ALA A O 1
ATOM 665 N N . VAL A 1 86 ? -6.664 -2.472 6.483 1.00 91.06 86 VAL A N 1
ATOM 666 C CA . VAL A 1 86 ? -6.996 -1.038 6.503 1.00 91.06 86 VAL A CA 1
ATOM 667 C C . VAL A 1 86 ? -8.254 -0.771 7.324 1.00 91.06 86 VAL A C 1
ATOM 669 O O . VAL A 1 86 ? -8.263 0.170 8.113 1.00 91.06 86 VAL A O 1
ATOM 672 N N . LYS A 1 87 ? -9.298 -1.596 7.196 1.00 91.00 87 LYS A N 1
ATOM 673 C CA . LYS A 1 87 ? -10.517 -1.460 8.011 1.00 91.00 87 LYS A CA 1
ATOM 674 C C . LYS A 1 87 ? -10.227 -1.651 9.497 1.00 91.00 87 LYS A C 1
ATOM 676 O O . LYS A 1 87 ? -10.768 -0.927 10.331 1.00 91.00 87 LYS A O 1
ATOM 681 N N . GLU A 1 88 ? -9.373 -2.611 9.837 1.00 90.19 88 GLU A N 1
ATOM 682 C CA . GLU A 1 88 ? -8.979 -2.855 11.223 1.00 90.19 88 GLU A CA 1
ATOM 683 C C . GLU A 1 88 ? -8.164 -1.690 11.796 1.00 90.19 88 GLU A C 1
ATOM 685 O O . GLU A 1 88 ? -8.469 -1.198 12.884 1.00 90.19 88 GLU A O 1
ATOM 690 N N . PHE A 1 89 ? -7.223 -1.158 11.014 1.00 89.81 89 PHE A N 1
ATOM 691 C CA . PHE A 1 89 ? -6.494 0.059 11.355 1.00 89.81 89 PHE A CA 1
ATOM 692 C C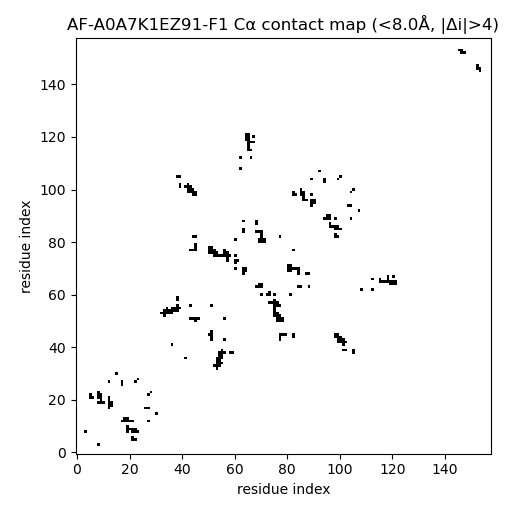 . PHE A 1 89 ? -7.436 1.253 11.564 1.00 89.81 89 PHE A C 1
ATOM 694 O O . PHE A 1 89 ? -7.359 1.937 12.583 1.00 89.81 89 PHE A O 1
ATOM 701 N N . GLN A 1 90 ? -8.371 1.484 10.640 1.00 91.00 90 GLN A N 1
ATOM 702 C CA . GLN A 1 90 ? -9.349 2.572 10.738 1.00 91.00 90 GLN A CA 1
ATOM 703 C C . GLN A 1 90 ? -10.190 2.467 12.013 1.00 91.00 90 GLN A C 1
ATOM 705 O O . GLN A 1 90 ? -10.377 3.466 12.712 1.00 91.00 90 GLN A O 1
ATOM 710 N N . ARG A 1 91 ? -10.620 1.249 12.363 1.00 90.19 91 ARG A N 1
ATOM 711 C CA . ARG A 1 91 ? -11.336 0.967 13.612 1.00 90.19 91 ARG A CA 1
ATOM 712 C C . ARG A 1 91 ? -10.469 1.246 14.840 1.00 90.19 91 ARG A C 1
ATOM 714 O O . ARG A 1 91 ? -10.964 1.830 15.797 1.00 90.19 91 ARG A O 1
ATOM 721 N N . SER A 1 92 ? -9.189 0.872 14.804 1.00 87.19 92 SER A N 1
ATOM 722 C CA . SER A 1 92 ? -8.247 1.108 15.905 1.00 87.19 92 SER A CA 1
ATOM 723 C C . SER A 1 92 ? -7.961 2.592 16.143 1.00 87.19 92 SER A C 1
ATOM 725 O O . SER A 1 92 ? -7.697 2.980 17.278 1.00 87.19 92 SER A O 1
ATOM 727 N N . VAL A 1 93 ? -7.982 3.415 15.093 1.00 86.00 93 VAL A N 1
ATOM 728 C CA . VAL A 1 93 ? -7.713 4.861 15.188 1.00 86.00 93 VAL A CA 1
ATOM 729 C C . VAL A 1 93 ? -8.992 5.681 15.410 1.00 86.00 93 VAL A C 1
ATOM 731 O O . VAL A 1 93 ? -8.918 6.856 15.762 1.00 86.00 93 VAL A O 1
ATOM 734 N N . GLY A 1 94 ? -10.172 5.076 15.246 1.00 86.25 94 GLY A N 1
ATOM 735 C CA . GLY A 1 94 ? -11.457 5.754 15.428 1.00 86.25 94 GLY A CA 1
ATOM 736 C C . GLY A 1 94 ? -11.827 6.686 14.270 1.00 86.25 94 GLY A C 1
ATOM 737 O O . GLY A 1 94 ? -12.466 7.712 14.487 1.00 86.25 94 GLY A O 1
ATOM 738 N N . ILE A 1 95 ? -11.412 6.348 13.045 1.00 87.69 95 ILE A N 1
ATOM 739 C CA . ILE A 1 95 ? -11.809 7.054 11.816 1.00 87.69 95 ILE A CA 1
ATOM 740 C C . ILE A 1 95 ? -12.852 6.244 11.034 1.00 87.69 95 ILE A C 1
ATOM 742 O O . ILE A 1 95 ? -13.135 5.095 11.370 1.00 87.69 95 ILE A O 1
ATOM 746 N N . ALA A 1 96 ? -13.436 6.844 9.993 1.00 87.00 96 ALA A N 1
ATOM 747 C CA . ALA A 1 96 ? -14.417 6.172 9.145 1.00 87.00 96 ALA A CA 1
ATOM 748 C C . ALA A 1 96 ? -13.839 4.872 8.545 1.00 87.00 96 ALA A C 1
ATOM 750 O O . ALA A 1 96 ? -12.734 4.859 7.996 1.00 87.00 96 ALA A O 1
ATOM 751 N N . VAL A 1 97 ? -14.573 3.766 8.719 1.00 89.56 97 VAL A N 1
ATOM 752 C CA . VAL A 1 97 ? -14.140 2.404 8.363 1.00 89.56 97 VAL A CA 1
ATOM 753 C C . VAL A 1 97 ? -14.646 2.048 6.966 1.00 89.56 97 VAL A C 1
ATOM 755 O O . VAL A 1 97 ? -15.447 1.134 6.782 1.00 89.56 97 VAL A O 1
ATOM 758 N N . ASP A 1 98 ? -14.185 2.795 5.971 1.00 85.19 98 ASP A N 1
ATOM 759 C CA . ASP A 1 98 ? -14.582 2.594 4.572 1.00 85.19 98 ASP A CA 1
ATOM 760 C C . ASP A 1 98 ? -13.686 1.569 3.859 1.00 85.19 98 ASP A C 1
ATOM 762 O O . ASP A 1 98 ? -13.986 1.109 2.759 1.00 85.19 98 ASP A O 1
ATOM 766 N N . GLY A 1 99 ? -12.559 1.189 4.472 1.00 83.75 99 GLY A N 1
ATOM 767 C CA . GLY A 1 99 ? -11.544 0.351 3.834 1.00 83.75 99 GLY A CA 1
ATOM 768 C C . GLY A 1 99 ? -10.815 1.050 2.688 1.00 83.75 99 GLY A C 1
ATOM 769 O O . GLY A 1 99 ? -10.180 0.378 1.884 1.00 83.75 99 GLY A O 1
ATOM 770 N N . GLN A 1 100 ? -10.912 2.381 2.613 1.00 88.25 100 GLN A N 1
ATOM 771 C CA . GLN A 1 100 ? -10.179 3.236 1.686 1.00 88.25 100 GLN A CA 1
ATOM 772 C C . GLN A 1 100 ? -9.056 3.972 2.424 1.00 88.25 100 GLN A C 1
ATOM 774 O O . GLN A 1 100 ? -9.289 4.709 3.381 1.00 88.25 100 GLN A O 1
ATOM 779 N N . CYS A 1 101 ? -7.828 3.845 1.932 1.00 87.00 101 CYS A N 1
ATOM 780 C CA . CYS A 1 101 ? -6.699 4.652 2.368 1.00 87.00 101 CYS A CA 1
ATOM 781 C C . CYS A 1 101 ? -6.755 6.037 1.703 1.00 87.00 101 CYS A C 1
ATOM 783 O O . CYS A 1 101 ? -6.074 6.303 0.713 1.00 87.00 101 CYS A O 1
ATOM 785 N N . GLY A 1 102 ? -7.626 6.899 2.226 1.00 87.50 102 GLY A N 1
ATOM 786 C CA . GLY A 1 102 ? -7.692 8.318 1.875 1.00 87.50 102 GLY A CA 1
ATOM 787 C C . GLY A 1 102 ? -6.727 9.183 2.704 1.00 87.50 102 GLY A C 1
ATOM 788 O O . GLY A 1 102 ? -6.031 8.670 3.587 1.00 87.50 102 GLY A O 1
ATOM 789 N N . PRO A 1 103 ? -6.720 10.514 2.504 1.00 85.75 103 PRO A N 1
ATOM 790 C CA . PRO A 1 103 ? -5.800 11.429 3.186 1.00 85.75 103 PRO A CA 1
ATOM 791 C C . PRO A 1 103 ? -5.887 11.346 4.718 1.00 85.75 103 PRO A C 1
ATOM 793 O O . PRO A 1 103 ? -4.857 11.346 5.386 1.00 85.75 103 PRO A O 1
ATOM 796 N N . ALA A 1 104 ? -7.086 11.182 5.288 1.00 85.19 104 ALA A N 1
ATOM 797 C CA . ALA A 1 104 ? -7.258 11.002 6.733 1.00 85.19 104 ALA A CA 1
ATOM 798 C C . ALA A 1 104 ? -6.562 9.730 7.255 1.00 85.19 104 ALA A C 1
ATOM 800 O O . ALA A 1 104 ? -5.877 9.767 8.276 1.00 85.19 104 ALA A O 1
ATOM 801 N N . THR A 1 105 ? -6.679 8.619 6.520 1.00 87.31 105 THR A N 1
ATOM 802 C CA . THR A 1 105 ? -6.028 7.346 6.873 1.00 87.31 105 THR A CA 1
ATOM 803 C C . THR A 1 105 ? -4.507 7.474 6.768 1.00 87.31 105 THR A C 1
ATOM 805 O O . THR A 1 105 ? -3.792 7.040 7.669 1.00 87.31 105 THR A O 1
ATOM 808 N N . VAL A 1 106 ? -4.006 8.138 5.720 1.00 86.81 106 VAL A N 1
ATOM 809 C CA . VAL A 1 106 ? -2.569 8.380 5.511 1.00 86.81 106 VAL A CA 1
ATOM 810 C C . VAL A 1 106 ? -1.971 9.255 6.617 1.00 86.81 106 VAL A C 1
ATOM 812 O O . VAL A 1 106 ? -0.905 8.932 7.141 1.00 86.81 106 VAL A O 1
ATOM 815 N N . ILE A 1 107 ? -2.654 10.332 7.020 1.00 85.88 107 ILE A N 1
ATOM 816 C CA . ILE A 1 107 ? -2.201 11.207 8.114 1.00 85.88 107 ILE A CA 1
ATOM 817 C C . ILE A 1 107 ? -2.088 10.416 9.420 1.00 85.88 107 ILE A C 1
ATOM 819 O O . ILE A 1 107 ? -1.070 10.512 10.111 1.00 85.88 107 ILE A O 1
ATOM 823 N N . SER A 1 108 ? -3.100 9.607 9.740 1.00 85.56 108 SER A N 1
ATOM 824 C CA . SER A 1 108 ? -3.086 8.727 10.911 1.00 85.56 108 SER A CA 1
ATOM 825 C C . SER A 1 108 ? -1.938 7.719 10.860 1.00 85.56 108 SER A C 1
ATOM 827 O O . SER A 1 108 ? -1.212 7.564 11.841 1.00 85.56 108 SER A O 1
ATOM 829 N N . LEU A 1 109 ? -1.711 7.098 9.698 1.00 84.62 109 LEU A N 1
ATOM 830 C CA . LEU A 1 109 ? -0.594 6.181 9.459 1.00 84.62 109 LEU A CA 1
ATOM 831 C C . LEU A 1 109 ? 0.755 6.848 9.729 1.00 84.62 109 LEU A C 1
ATOM 833 O O . LEU A 1 109 ? 1.575 6.285 10.447 1.00 84.62 109 LEU A O 1
ATOM 837 N N . ILE A 1 110 ? 0.988 8.047 9.183 1.00 81.69 110 ILE A N 1
ATOM 838 C CA . ILE A 1 110 ? 2.246 8.797 9.351 1.00 81.69 110 ILE A CA 1
ATOM 839 C C . ILE A 1 110 ? 2.460 9.206 10.813 1.00 81.69 110 ILE A C 1
ATOM 841 O O . ILE A 1 110 ? 3.591 9.206 11.301 1.00 81.69 110 ILE A O 1
ATOM 845 N N . ARG A 1 111 ? 1.388 9.563 11.527 1.00 80.94 111 ARG A N 1
ATOM 846 C CA . ARG A 1 111 ? 1.473 9.918 12.949 1.00 80.94 111 ARG A CA 1
ATOM 847 C C . ARG A 1 111 ? 1.855 8.718 13.812 1.00 80.94 111 ARG A C 1
ATOM 849 O O . ARG A 1 111 ? 2.696 8.872 14.688 1.00 80.94 111 ARG A O 1
ATOM 856 N N . LEU A 1 112 ? 1.276 7.548 13.547 1.00 76.00 112 LEU A N 1
ATOM 857 C CA . LEU A 1 112 ? 1.500 6.338 14.344 1.00 76.00 112 LEU A CA 1
ATOM 858 C C . LEU A 1 112 ? 2.814 5.626 14.009 1.00 76.00 112 LEU A C 1
ATOM 860 O O . LEU A 1 112 ? 3.478 5.133 14.917 1.00 76.00 112 LEU A O 1
ATOM 864 N N . THR A 1 113 ? 3.262 5.651 12.751 1.00 68.81 113 THR A N 1
ATOM 865 C CA . THR A 1 113 ? 4.569 5.068 12.374 1.00 68.81 113 THR A CA 1
ATOM 866 C C . THR A 1 113 ? 5.749 5.776 13.033 1.00 68.81 113 THR A C 1
ATOM 868 O O . THR A 1 113 ? 6.737 5.132 13.360 1.00 68.81 113 THR A O 1
ATOM 871 N N . LYS A 1 114 ? 5.648 7.081 13.322 1.00 61.75 114 LYS A N 1
ATOM 872 C CA . LYS A 1 114 ? 6.671 7.789 14.116 1.00 61.75 114 LYS A CA 1
ATOM 873 C C . LYS A 1 114 ? 6.792 7.282 15.558 1.00 61.75 114 LYS A C 1
ATOM 875 O O . LYS A 1 114 ? 7.795 7.558 16.205 1.00 61.75 114 LYS A O 1
ATOM 880 N N . ILE A 1 115 ? 5.770 6.594 16.062 1.00 59.41 115 ILE A N 1
ATOM 881 C CA . ILE A 1 115 ? 5.665 6.140 17.453 1.00 59.41 115 ILE A CA 1
ATOM 882 C C . ILE A 1 115 ? 5.993 4.640 17.551 1.00 59.41 115 ILE A C 1
ATOM 884 O O . ILE A 1 115 ? 6.601 4.203 18.524 1.00 59.41 115 ILE A O 1
ATOM 888 N N . VAL A 1 116 ? 5.641 3.858 16.526 1.00 56.66 116 VAL A N 1
ATOM 889 C CA . VAL A 1 116 ? 5.794 2.396 16.466 1.00 56.66 116 VAL A CA 1
ATOM 890 C C . VAL A 1 116 ? 6.818 2.031 15.388 1.00 56.66 116 VAL A C 1
ATOM 892 O O . VAL A 1 116 ? 6.463 1.562 14.317 1.00 56.66 116 VAL A O 1
ATOM 895 N N . SER A 1 117 ? 8.105 2.275 15.649 1.00 49.19 117 SER A N 1
ATOM 896 C CA . SER A 1 117 ? 9.195 1.975 14.697 1.00 49.19 117 SER A CA 1
ATOM 897 C C . SER A 1 117 ? 10.048 0.758 15.106 1.00 49.19 117 SER A C 1
ATOM 899 O O . SER A 1 117 ? 11.198 0.648 14.689 1.00 49.19 117 SER A O 1
ATOM 901 N N . GLY A 1 118 ? 9.533 -0.135 15.963 1.00 51.84 118 GLY A N 1
ATOM 902 C CA . GLY A 1 118 ? 10.352 -1.159 16.639 1.00 51.84 118 GLY A CA 1
ATOM 903 C C . GLY A 1 118 ? 9.864 -2.608 16.567 1.00 51.84 118 GLY A C 1
ATOM 904 O O . GLY A 1 118 ? 10.561 -3.493 17.054 1.00 51.84 118 GLY A O 1
ATOM 905 N N . GLY A 1 119 ? 8.694 -2.881 15.987 1.00 51.84 119 GLY A N 1
ATOM 906 C CA . GLY A 1 119 ? 8.160 -4.236 15.870 1.00 51.84 119 GLY A CA 1
ATOM 907 C C . GLY A 1 119 ? 7.999 -4.604 14.407 1.00 51.84 119 GLY A C 1
ATOM 908 O O . GLY A 1 119 ? 7.044 -4.168 13.785 1.00 51.84 119 GLY A O 1
ATOM 909 N N . ALA A 1 120 ? 8.905 -5.403 13.845 1.00 52.72 120 ALA A N 1
ATOM 910 C CA . ALA A 1 120 ? 8.736 -5.976 12.509 1.00 52.72 120 ALA A CA 1
ATOM 911 C C . ALA A 1 120 ? 8.261 -7.440 12.629 1.00 52.72 120 ALA A C 1
ATOM 913 O O . ALA A 1 120 ? 9.065 -8.368 12.490 1.00 52.72 120 ALA A O 1
ATOM 914 N N . PRO A 1 121 ? 6.967 -7.703 12.910 1.00 54.50 121 PRO A N 1
ATOM 915 C CA . PRO A 1 121 ? 6.440 -9.066 12.970 1.00 54.50 121 PRO A CA 1
ATOM 916 C C . PRO A 1 121 ? 6.554 -9.794 11.620 1.00 54.50 121 PRO A C 1
ATOM 918 O O . PRO A 1 121 ? 6.682 -11.017 11.605 1.00 54.50 121 PRO A O 1
ATOM 921 N N . SER A 1 122 ? 6.612 -9.070 10.494 1.00 54.44 122 SER A N 1
ATOM 922 C CA . SER A 1 122 ? 6.946 -9.616 9.167 1.00 54.44 122 SER A CA 1
ATOM 923 C C . SER A 1 122 ? 8.319 -10.284 9.135 1.00 54.44 122 SER A C 1
ATOM 925 O O . SER A 1 122 ? 8.420 -11.420 8.682 1.00 54.44 122 SER A O 1
ATOM 927 N N . GLN A 1 123 ? 9.359 -9.637 9.673 1.00 57.09 123 GLN A N 1
ATOM 928 C CA . GLN A 1 123 ? 10.711 -10.207 9.736 1.00 57.09 123 GLN A CA 1
ATOM 929 C C . GLN A 1 123 ? 10.771 -11.426 10.656 1.00 57.09 123 GLN A C 1
ATOM 931 O O . GLN A 1 123 ? 11.473 -12.392 10.364 1.00 57.09 123 GLN A O 1
ATOM 936 N N . LEU A 1 124 ? 10.012 -11.432 11.755 1.00 55.47 124 LEU A N 1
ATOM 937 C CA . LEU A 1 124 ? 9.909 -12.606 12.627 1.00 55.47 124 LEU A CA 1
ATOM 938 C C . LEU A 1 124 ? 9.209 -13.775 11.918 1.00 55.47 124 LEU A C 1
ATOM 940 O O . LEU A 1 124 ? 9.661 -14.915 12.026 1.00 55.47 124 LEU A O 1
ATOM 944 N N . ARG A 1 125 ? 8.146 -13.504 11.150 1.00 59.25 125 ARG A N 1
ATOM 945 C CA . ARG A 1 125 ? 7.407 -14.523 10.389 1.00 59.25 125 ARG A CA 1
ATOM 946 C C . ARG A 1 125 ? 8.211 -15.055 9.203 1.00 59.25 125 ARG A C 1
ATOM 948 O O . ARG A 1 125 ? 8.169 -16.258 8.948 1.00 59.25 125 ARG A O 1
ATOM 955 N N . GLU A 1 126 ? 8.975 -14.198 8.529 1.00 55.34 126 GLU A N 1
ATOM 956 C CA . GLU A 1 126 ? 9.911 -14.573 7.463 1.00 55.34 126 GLU A CA 1
ATOM 957 C C . GLU A 1 126 ? 11.048 -15.447 8.011 1.00 55.34 126 GLU A C 1
ATOM 959 O O . GLU A 1 126 ? 11.269 -16.552 7.520 1.00 55.34 126 GLU A O 1
ATOM 964 N N . ASN A 1 127 ? 11.665 -15.051 9.130 1.00 57.28 127 ASN A N 1
ATOM 965 C CA . ASN A 1 127 ? 12.653 -15.879 9.829 1.00 57.28 127 ASN A CA 1
ATOM 966 C C . ASN A 1 127 ? 12.070 -17.225 10.300 1.00 57.28 127 ASN A C 1
ATOM 968 O O . ASN A 1 127 ? 12.747 -18.253 10.237 1.00 57.28 127 ASN A O 1
ATOM 972 N N . ALA A 1 128 ? 10.812 -17.256 10.753 1.00 56.97 128 ALA A N 1
ATOM 973 C CA . ALA A 1 128 ? 10.137 -18.491 11.157 1.00 56.97 128 ALA A CA 1
ATOM 974 C C . ALA A 1 128 ? 9.812 -19.406 9.961 1.00 56.97 128 ALA A C 1
ATOM 976 O O . ALA A 1 128 ? 9.978 -20.624 10.050 1.00 56.97 128 ALA A O 1
ATOM 977 N N . THR A 1 129 ? 9.401 -18.843 8.820 1.00 57.53 129 THR A N 1
ATOM 978 C CA . THR A 1 129 ? 9.193 -19.620 7.586 1.00 57.53 129 THR A CA 1
ATOM 979 C C . THR A 1 129 ? 10.511 -20.111 6.998 1.00 57.53 129 THR A C 1
ATOM 981 O O . THR A 1 129 ? 10.562 -21.243 6.524 1.00 57.53 129 THR A O 1
ATOM 984 N N . GLN A 1 130 ? 11.589 -19.331 7.089 1.00 54.38 130 GLN A N 1
ATOM 985 C CA . GLN A 1 130 ? 12.933 -19.751 6.695 1.00 54.38 130 GLN A CA 1
ATOM 986 C C . GLN A 1 130 ? 13.478 -20.864 7.603 1.00 54.38 130 GLN A C 1
ATOM 988 O O . GLN A 1 130 ? 14.044 -21.824 7.092 1.00 54.38 130 GLN A O 1
ATOM 993 N N . LYS A 1 131 ? 13.236 -20.810 8.922 1.00 52.03 131 LYS A N 1
ATOM 994 C CA . LYS A 1 131 ? 13.598 -21.894 9.859 1.00 52.03 131 LYS A CA 1
ATOM 995 C C . LYS A 1 131 ? 12.840 -23.201 9.607 1.00 52.03 131 LYS A C 1
ATOM 997 O O . LYS A 1 131 ? 13.416 -24.267 9.793 1.00 52.03 131 LYS A O 1
ATOM 1002 N N . ASN A 1 132 ? 11.579 -23.133 9.173 1.00 51.97 132 ASN A N 1
ATOM 1003 C CA . ASN A 1 132 ? 10.783 -24.321 8.831 1.00 51.97 132 ASN A CA 1
ATOM 1004 C C . ASN A 1 132 ? 11.049 -24.860 7.418 1.00 51.97 132 ASN A C 1
ATOM 1006 O O . ASN A 1 132 ? 10.666 -25.990 7.107 1.00 51.97 132 ASN A O 1
ATOM 1010 N N . ARG A 1 133 ? 11.727 -24.097 6.553 1.00 52.22 133 ARG A N 1
ATOM 1011 C CA . ARG A 1 133 ? 12.297 -24.634 5.317 1.00 52.22 133 ARG A CA 1
ATOM 1012 C C . ARG A 1 133 ? 13.578 -25.380 5.676 1.00 52.22 133 ARG A C 1
ATOM 1014 O O . ARG A 1 133 ? 14.669 -24.819 5.663 1.00 52.22 133 ARG A O 1
ATOM 1021 N N . GLY A 1 134 ? 13.425 -26.666 5.994 1.00 54.66 134 GLY A N 1
ATOM 1022 C CA . GLY A 1 134 ? 14.536 -27.617 6.031 1.00 54.66 134 GLY A CA 1
ATOM 1023 C C . GLY A 1 134 ? 15.393 -27.547 4.752 1.00 54.66 134 GLY A C 1
ATOM 1024 O O . GLY A 1 134 ? 14.973 -26.958 3.753 1.00 54.66 134 GLY A O 1
ATOM 1025 N N . PRO A 1 135 ? 16.604 -28.123 4.773 1.00 51.78 135 PRO A N 1
ATOM 1026 C CA . PRO A 1 135 ? 17.731 -27.756 3.917 1.00 51.78 135 PRO A CA 1
ATOM 1027 C C . PRO A 1 135 ? 17.500 -28.057 2.426 1.00 51.78 135 PRO A C 1
ATOM 1029 O O . PRO A 1 135 ? 18.034 -29.010 1.875 1.00 51.78 135 PRO A O 1
ATOM 1032 N N . ALA A 1 136 ? 16.753 -27.203 1.730 1.00 52.00 136 ALA A N 1
ATOM 1033 C CA . ALA A 1 136 ? 16.610 -27.269 0.274 1.00 52.00 136 ALA A CA 1
ATOM 1034 C C . ALA A 1 136 ? 17.844 -26.707 -0.467 1.00 52.00 136 ALA A C 1
ATOM 1036 O O . ALA A 1 136 ? 17.915 -26.783 -1.694 1.00 52.00 136 ALA A O 1
ATOM 1037 N N . LEU A 1 137 ? 18.806 -26.148 0.280 1.00 50.66 137 LEU A N 1
ATOM 1038 C CA . LEU A 1 137 ? 20.053 -25.562 -0.221 1.00 50.66 137 LEU A CA 1
ATOM 1039 C C . LEU A 1 137 ? 21.319 -26.261 0.300 1.00 50.66 137 LEU A C 1
ATOM 1041 O O . LEU A 1 137 ? 22.409 -25.948 -0.174 1.00 50.66 137 LEU A O 1
ATOM 1045 N N . ALA A 1 138 ? 21.214 -27.210 1.242 1.00 44.69 138 ALA A N 1
ATOM 1046 C CA . ALA A 1 138 ? 22.392 -27.976 1.641 1.00 44.69 138 ALA A CA 1
ATOM 1047 C C . ALA A 1 138 ? 22.812 -28.855 0.456 1.00 44.69 138 ALA A C 1
ATOM 1049 O O . ALA A 1 138 ? 22.025 -29.667 -0.024 1.00 44.69 138 ALA A O 1
ATOM 1050 N N . ASN A 1 139 ? 24.040 -28.658 -0.023 1.00 42.66 139 ASN A N 1
ATOM 1051 C CA . ASN A 1 139 ? 24.662 -29.329 -1.173 1.00 42.66 139 ASN A CA 1
ATOM 1052 C C . ASN A 1 139 ? 24.259 -28.845 -2.575 1.00 42.66 139 ASN A C 1
ATOM 1054 O O . ASN A 1 139 ? 24.589 -29.515 -3.554 1.00 42.66 139 ASN A O 1
ATOM 1058 N N . LYS A 1 140 ? 23.625 -27.675 -2.723 1.00 46.59 140 LYS A N 1
ATOM 1059 C CA . LYS A 1 140 ? 23.542 -27.012 -4.035 1.00 46.59 140 LYS A CA 1
ATOM 1060 C C . LYS A 1 140 ? 24.491 -25.822 -4.075 1.00 46.59 140 LYS A C 1
ATOM 1062 O O . LYS A 1 140 ? 24.267 -24.823 -3.400 1.00 46.59 140 LYS A O 1
ATOM 1067 N N . VAL A 1 141 ? 25.544 -25.934 -4.884 1.00 42.66 141 VAL A N 1
ATOM 1068 C CA . VAL A 1 141 ? 26.376 -24.789 -5.267 1.00 42.66 141 VAL A CA 1
ATOM 1069 C C . VAL A 1 141 ? 25.511 -23.892 -6.149 1.00 42.66 141 VAL A C 1
ATOM 1071 O O . VAL A 1 141 ? 25.217 -24.236 -7.292 1.00 42.66 141 VAL A O 1
ATOM 1074 N N . ILE A 1 142 ? 25.040 -22.773 -5.601 1.00 45.69 142 ILE A N 1
ATOM 1075 C CA . ILE A 1 142 ? 24.404 -21.725 -6.398 1.00 45.69 142 ILE A CA 1
ATOM 1076 C C . ILE A 1 142 ? 25.540 -20.981 -7.099 1.00 45.69 142 ILE A C 1
ATOM 1078 O O . ILE A 1 142 ? 26.221 -20.162 -6.487 1.00 45.69 142 ILE A O 1
ATOM 1082 N N . VAL A 1 143 ? 25.770 -21.298 -8.372 1.00 43.25 143 VAL A N 1
ATOM 1083 C CA . VAL A 1 143 ? 26.632 -20.486 -9.233 1.00 43.25 143 VAL A CA 1
ATOM 1084 C C . VAL A 1 143 ? 25.826 -19.248 -9.613 1.00 43.25 143 VAL A C 1
ATOM 1086 O O . VAL A 1 143 ? 24.959 -19.296 -10.481 1.00 43.25 143 VAL A O 1
ATOM 1089 N N . LEU A 1 144 ? 26.063 -18.149 -8.904 1.00 44.00 144 LEU A N 1
ATOM 1090 C CA . LEU A 1 144 ? 25.754 -16.823 -9.422 1.00 44.00 144 LEU A CA 1
ATOM 1091 C C . LEU A 1 144 ? 26.882 -16.528 -10.402 1.00 44.00 144 LEU A C 1
ATOM 1093 O O . LEU A 1 144 ? 27.999 -16.282 -9.964 1.00 44.00 144 LEU A O 1
ATOM 1097 N N . ASP A 1 145 ? 26.622 -16.670 -11.697 1.00 39.38 145 ASP A N 1
ATOM 1098 C CA . ASP A 1 145 ? 27.581 -16.309 -12.735 1.00 39.38 145 ASP A CA 1
ATOM 1099 C C . ASP A 1 145 ? 27.447 -14.797 -13.002 1.00 39.38 145 ASP A C 1
ATOM 1101 O O . ASP A 1 145 ? 26.427 -14.371 -13.552 1.00 39.38 145 ASP A O 1
ATOM 1105 N N . PRO A 1 146 ? 28.395 -13.947 -12.559 1.00 47.66 146 PRO A N 1
ATOM 1106 C CA . PRO A 1 146 ? 28.367 -12.521 -12.864 1.00 47.66 146 PRO A CA 1
ATOM 1107 C C . PRO A 1 146 ? 28.875 -12.210 -14.282 1.00 47.66 146 PRO A C 1
ATOM 1109 O O . PRO A 1 146 ? 28.948 -11.035 -14.644 1.00 47.66 146 PRO A O 1
ATOM 1112 N N . SER A 1 147 ? 29.235 -13.212 -15.094 1.00 39.66 147 SER A N 1
ATOM 1113 C CA . SER A 1 147 ? 29.672 -13.009 -16.472 1.00 39.66 147 SER A CA 1
ATOM 1114 C C . SER A 1 147 ? 28.528 -13.250 -17.455 1.00 39.66 147 SER A C 1
ATOM 1116 O O . SER A 1 147 ? 28.133 -14.364 -17.789 1.00 39.66 147 SER A O 1
ATOM 1118 N N . LEU A 1 148 ? 27.985 -12.137 -17.942 1.00 48.50 148 LEU A N 1
ATOM 1119 C CA . LEU A 1 148 ? 27.147 -12.094 -19.131 1.00 48.50 148 LEU A CA 1
ATOM 1120 C C . LEU A 1 148 ? 27.906 -12.763 -20.286 1.00 48.50 148 LEU A C 1
ATOM 1122 O O . LEU A 1 148 ? 28.968 -12.294 -20.689 1.00 48.50 148 LEU A O 1
ATOM 1126 N N . GLY A 1 149 ? 27.363 -13.842 -20.846 1.00 38.97 149 GLY A N 1
ATOM 1127 C CA . GLY A 1 149 ? 27.791 -14.331 -22.153 1.00 38.97 149 GLY A CA 1
ATOM 1128 C C . GLY A 1 149 ? 27.535 -13.250 -23.206 1.00 38.97 149 GLY A C 1
ATOM 1129 O O . GLY A 1 149 ? 26.405 -13.080 -23.657 1.00 38.97 149 GLY A O 1
ATOM 1130 N N . GLY A 1 150 ? 28.578 -12.493 -23.550 1.00 51.53 150 GLY A N 1
ATOM 1131 C CA . GLY A 1 150 ? 28.551 -11.351 -24.469 1.00 51.53 150 GLY A CA 1
ATOM 1132 C C . GLY A 1 150 ? 29.636 -10.324 -24.123 1.00 51.53 150 GLY A C 1
ATOM 1133 O O . GLY A 1 150 ? 30.203 -10.357 -23.038 1.00 51.53 150 GLY A O 1
ATOM 1134 N N . THR A 1 151 ? 29.946 -9.398 -25.036 1.00 45.19 151 THR A N 1
ATOM 1135 C CA . THR A 1 151 ? 31.098 -8.460 -24.985 1.00 45.19 151 THR A CA 1
ATOM 1136 C C . THR A 1 151 ? 31.048 -7.402 -23.862 1.00 45.19 151 THR A C 1
ATOM 1138 O O . THR A 1 151 ? 31.791 -6.426 -23.882 1.00 45.19 151 THR A O 1
ATOM 1141 N N . ILE A 1 152 ? 30.171 -7.565 -22.876 1.00 48.91 152 ILE A N 1
ATOM 1142 C CA . ILE A 1 152 ? 29.949 -6.637 -21.766 1.00 48.91 152 ILE 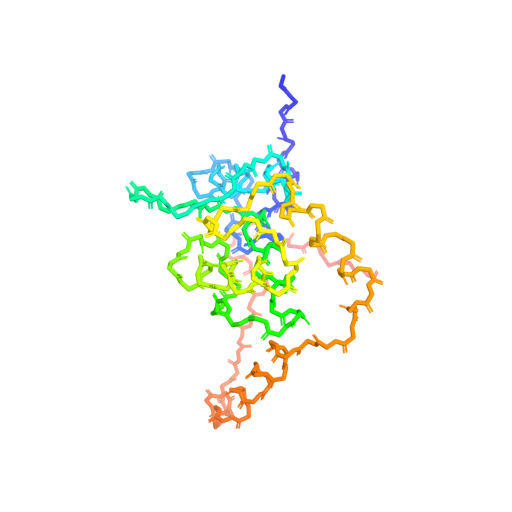A CA 1
ATOM 1143 C C . ILE A 1 152 ? 30.654 -7.181 -20.522 1.00 48.91 152 ILE A C 1
ATOM 1145 O O . ILE A 1 152 ? 30.083 -7.932 -19.735 1.00 48.91 152 ILE A O 1
ATOM 1149 N N . GLN A 1 153 ? 31.923 -6.801 -20.360 1.00 44.66 153 GLN A N 1
ATOM 1150 C CA . GLN A 1 153 ? 32.655 -6.997 -19.110 1.00 44.66 153 GLN A CA 1
ATOM 1151 C C . GLN A 1 153 ? 32.076 -6.061 -18.043 1.00 44.66 153 GLN A C 1
ATOM 1153 O O . GLN A 1 153 ? 32.089 -4.841 -18.200 1.00 44.66 153 GLN A O 1
ATOM 1158 N N . GLY A 1 154 ? 31.540 -6.635 -16.966 1.00 44.97 154 GLY A N 1
ATOM 1159 C CA . GLY A 1 154 ? 31.132 -5.872 -15.791 1.00 44.97 154 GLY A CA 1
ATOM 1160 C C . GLY A 1 154 ? 32.345 -5.234 -15.110 1.00 44.97 154 GLY A C 1
ATOM 1161 O O . GLY A 1 154 ? 33.374 -5.886 -14.931 1.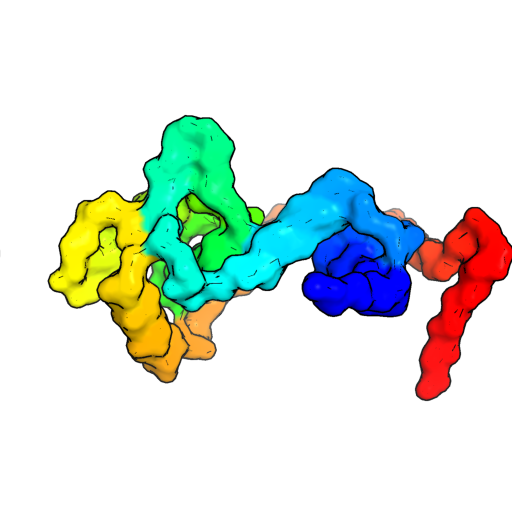00 44.97 154 GLY A O 1
ATOM 1162 N N . ASN A 1 155 ? 32.227 -3.965 -14.720 1.00 46.16 155 ASN A N 1
ATOM 1163 C CA . ASN A 1 155 ? 33.249 -3.295 -13.923 1.00 46.16 155 ASN A CA 1
ATOM 1164 C C . ASN A 1 155 ? 33.236 -3.841 -12.491 1.00 46.16 155 ASN A C 1
ATOM 1166 O O . ASN A 1 155 ? 32.229 -3.751 -11.788 1.00 46.16 155 ASN A O 1
ATOM 1170 N N . VAL A 1 156 ? 34.383 -4.354 -12.051 1.00 40.16 156 VAL A N 1
ATOM 1171 C CA . VAL A 1 156 ? 34.666 -4.608 -10.637 1.00 40.16 156 VAL A CA 1
ATOM 1172 C C . VAL A 1 156 ? 35.088 -3.292 -9.981 1.00 40.16 156 VAL A C 1
ATOM 1174 O O . VAL A 1 156 ? 36.010 -2.625 -10.448 1.00 40.16 156 VAL A O 1
ATOM 1177 N N . ALA A 1 157 ? 34.381 -2.883 -8.928 1.00 35.28 157 ALA A N 1
ATOM 1178 C CA . ALA A 1 157 ? 34.822 -1.793 -8.062 1.00 35.28 157 ALA A CA 1
ATOM 1179 C C . ALA A 1 157 ? 35.895 -2.330 -7.097 1.00 35.28 157 ALA A C 1
ATOM 1181 O O . ALA A 1 157 ? 35.717 -3.413 -6.539 1.00 35.28 157 ALA A O 1
ATOM 1182 N N . ASN A 1 158 ? 37.000 -1.591 -6.958 1.00 36.88 158 ASN A N 1
ATOM 1183 C CA . ASN A 1 158 ? 38.099 -1.855 -6.020 1.00 36.88 158 ASN A CA 1
ATOM 1184 C C . ASN A 1 158 ? 37.800 -1.228 -4.654 1.00 36.88 158 ASN A C 1
ATOM 1186 O O . ASN A 1 158 ? 37.257 -0.098 -4.661 1.00 36.88 158 ASN A O 1
#

Mean predicted aligned error: 13.77 Å

Radius of gyration: 19.56 Å; Cα contacts (8 Å, |Δi|>4): 171; chains: 1; bounding box: 53×45×42 Å

Nearest PDB structures (foldseek):
  6tci-assembly1_A  TM=9.635E-01  e=2.810E-04  Bacillus cereus ATCC 14579
  3bkv-assembly1_A  TM=9.485E-01  e=6.226E-04  Phikzvirus phiKZ
  4c2g-assembly1_A-2  TM=7.888E-01  e=7.037E-04  Bacillus subtilis subsp. subtilis str. 168
  4c2c-assembly1_A  TM=7.878E-01  e=1.148E-03  Bacillus subtilis subsp. subtilis str. 168
  4c2e-assembly1_B  TM=7.925E-01  e=2.117E-03  Bacillus subtilis subsp. subtilis str. 168

Foldseek 3Di:
DPDQFLVNLQVQCVVVVHDNPSDCDPVSVVQVVQAVDAQAPDKAAADDPPFQFHPNQLVLCQLLQLVPQQLDDSPRGCHPSQLVSLLVQCVVVVHDNPSMSHNVSSVSSVVVCVVRVPDNVVVVVVVVVVVVPPCPPVPDDPPPPPDDPDPDDDDDDD

Sequence (158 aa):
MKELSEEEIRSFQQSRGLTVTGSINDVTARALEEARWKLGDRSLYLQERPFMRGDDVAALQSRLTEMGFDCGRVDGIYGDLTSGAVKEFQRSVGIAVDGQCGPATVISLIRLTKIVSGGAPSQLRENATQKNRGPALANKVIVLDPSLGGTIQGNVAN

pLDDT: mean 72.77, std 16.48, range [35.28, 91.06]

Secondary structure (DSSP, 8-state):
--PPPHHHHHHHHHHTT----SS--HHHHHHHHHHH--TTSS-B---SSSPPBSHHHHHHHHHHHHTT----S--SB--HHHHHHHHHHHHHHTS--SS-B-HHHHHHHHHHHTT--S--HHHHHHHHHHHHS--SSTT---------SSS-PPPPP-